Protein AF-A0A2R6E610-F1 (afdb_monomer)

pLDDT: mean 74.09, std 16.03, range [35.53, 92.69]

Sequence (99 aa):
MTGRQIPPRGVPRLSLRDALLAAGFSPHSRWAVANCGGRGLCATCGVRLADPPDPDHWHDDLADRFGYPRLSCQLRVRDGMCVRIPDKRVWGTRERGND

Structure (mmCIF, N/CA/C/O backbone):
data_AF-A0A2R6E610-F1
#
_entry.id   AF-A0A2R6E610-F1
#
loop_
_atom_site.group_PDB
_atom_site.id
_atom_site.type_symbol
_atom_site.label_atom_id
_atom_site.label_alt_id
_atom_site.label_comp_id
_atom_site.label_asym_id
_atom_site.label_entity_id
_atom_site.label_seq_id
_atom_site.pdbx_PDB_ins_code
_atom_site.Cartn_x
_atom_site.Cartn_y
_atom_site.Cartn_z
_atom_site.occupancy
_atom_site.B_iso_or_equiv
_atom_site.auth_seq_id
_atom_site.auth_comp_id
_atom_site.auth_asym_id
_atom_site.auth_atom_id
_atom_site.pdbx_PDB_model_num
ATOM 1 N N . MET A 1 1 ? -16.867 11.379 22.979 1.00 35.53 1 MET A N 1
ATOM 2 C CA . MET A 1 1 ? -16.799 12.344 21.860 1.00 35.53 1 MET A CA 1
ATOM 3 C C . MET A 1 1 ? -15.781 11.836 20.842 1.00 35.53 1 MET A C 1
ATOM 5 O O . MET A 1 1 ? -14.613 12.182 20.920 1.00 35.53 1 MET A O 1
ATOM 9 N N . THR A 1 2 ? -16.176 10.945 19.936 1.00 41.91 2 THR A N 1
ATOM 10 C CA . THR A 1 2 ? -15.309 10.483 18.841 1.00 41.91 2 THR A CA 1
ATOM 11 C C . THR A 1 2 ? -15.499 11.426 17.661 1.00 41.91 2 THR A C 1
ATOM 13 O O . THR A 1 2 ? -16.417 11.268 16.859 1.00 41.91 2 THR A O 1
ATOM 16 N N . GLY A 1 3 ? -14.666 12.464 17.592 1.00 35.88 3 GLY A N 1
ATOM 17 C CA . GLY A 1 3 ? -14.631 13.360 16.441 1.00 35.88 3 GLY A CA 1
ATOM 18 C C . GLY A 1 3 ? -14.259 12.567 15.190 1.00 35.88 3 GLY A C 1
ATOM 19 O O . GLY A 1 3 ? -13.117 12.138 15.045 1.00 35.88 3 GLY A O 1
ATOM 20 N N . ARG A 1 4 ? -15.223 12.342 14.290 1.00 44.09 4 ARG A N 1
ATOM 21 C CA . ARG A 1 4 ? -14.928 11.855 12.939 1.00 44.09 4 ARG A CA 1
ATOM 22 C C . ARG A 1 4 ? -14.164 12.954 12.215 1.00 44.09 4 ARG A C 1
ATOM 24 O O . ARG A 1 4 ? -14.699 14.031 11.967 1.00 44.09 4 ARG A O 1
ATOM 31 N N . GLN A 1 5 ? -12.905 12.679 11.907 1.00 42.75 5 GLN A N 1
ATOM 32 C CA . GLN A 1 5 ? -12.059 13.594 11.161 1.00 42.75 5 GLN A CA 1
ATOM 33 C C . GLN A 1 5 ? -12.559 13.656 9.712 1.00 42.75 5 GLN A C 1
ATOM 35 O O . GLN A 1 5 ? -12.604 12.643 9.014 1.00 42.75 5 GLN A O 1
ATOM 40 N N . ILE A 1 6 ? -12.997 14.841 9.288 1.00 42.00 6 ILE A N 1
ATOM 41 C CA . ILE A 1 6 ? -13.407 15.120 7.910 1.00 42.00 6 ILE A CA 1
ATOM 42 C C . ILE A 1 6 ? -12.124 15.197 7.068 1.00 42.00 6 ILE A C 1
ATOM 44 O O . ILE A 1 6 ? -11.255 16.011 7.392 1.00 42.00 6 ILE A O 1
ATOM 48 N N . PRO A 1 7 ? -11.953 14.367 6.023 1.00 45.19 7 PRO A N 1
ATOM 49 C CA . PRO A 1 7 ? -10.751 14.417 5.202 1.00 45.19 7 PRO A CA 1
ATOM 50 C C . PRO A 1 7 ? -10.678 15.742 4.418 1.00 45.19 7 PRO A C 1
ATOM 52 O O . PRO A 1 7 ? -11.718 16.275 4.016 1.00 45.19 7 PRO A O 1
ATOM 55 N N . PRO A 1 8 ? -9.470 16.295 4.189 1.00 44.16 8 PRO A N 1
ATOM 56 C CA . PRO A 1 8 ? -9.304 17.541 3.446 1.00 44.16 8 PRO A CA 1
ATOM 57 C C . PRO A 1 8 ? -9.834 17.403 2.010 1.00 44.16 8 PRO A C 1
ATOM 59 O O . PRO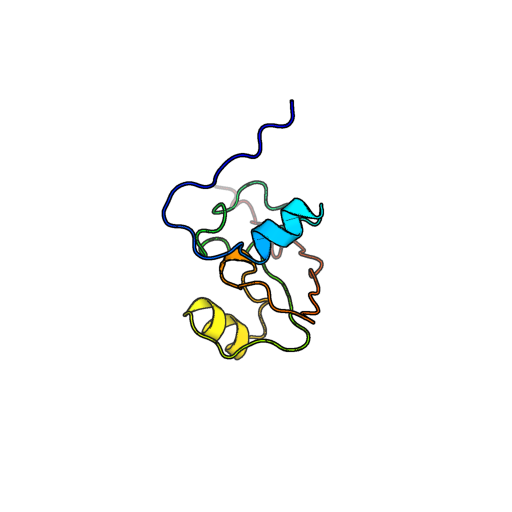 A 1 8 ? -9.732 16.344 1.388 1.00 44.16 8 PRO A O 1
ATOM 62 N N . ARG A 1 9 ? -10.404 18.490 1.473 1.00 39.94 9 ARG A N 1
ATOM 63 C CA . ARG A 1 9 ? -10.924 18.550 0.097 1.00 39.94 9 ARG A CA 1
ATOM 64 C C . ARG A 1 9 ? -9.825 18.169 -0.904 1.00 39.94 9 ARG A C 1
ATOM 66 O O . ARG A 1 9 ? -8.788 18.821 -0.939 1.00 39.94 9 ARG A O 1
ATOM 73 N N . GLY A 1 10 ? -10.077 17.132 -1.710 1.00 43.16 10 GLY A N 1
ATOM 74 C CA . GLY A 1 10 ? -9.198 16.695 -2.805 1.00 43.16 10 GLY A CA 1
ATOM 75 C C . GLY A 1 10 ? -8.924 15.189 -2.880 1.00 43.16 10 GLY A C 1
ATOM 76 O O . GLY A 1 10 ? -8.450 14.724 -3.911 1.00 43.16 10 GLY A O 1
ATOM 77 N N . VAL A 1 11 ? -9.241 14.403 -1.844 1.00 47.06 11 VAL A N 1
ATOM 78 C CA . VAL A 1 11 ? -9.106 12.936 -1.904 1.00 47.06 11 VAL A CA 1
ATOM 79 C C . VAL A 1 11 ? -10.330 12.295 -2.574 1.00 47.06 11 VAL A C 1
ATOM 81 O O . VAL A 1 11 ? -11.446 12.428 -2.062 1.00 47.06 11 VAL A O 1
ATOM 84 N N . PRO A 1 12 ? -10.178 11.579 -3.704 1.00 48.38 12 PRO A N 1
ATOM 85 C CA . PRO A 1 12 ? -11.260 10.764 -4.234 1.00 48.38 12 PRO A CA 1
ATOM 86 C C . PRO A 1 12 ? -11.552 9.626 -3.248 1.00 48.38 12 PRO A C 1
ATOM 88 O O . PRO A 1 12 ? -10.622 9.106 -2.644 1.00 48.38 12 PRO A O 1
ATOM 91 N N . ARG A 1 13 ? -12.836 9.262 -3.102 1.00 56.25 13 ARG A N 1
ATOM 92 C CA . ARG A 1 13 ? -13.387 8.063 -2.424 1.00 56.25 13 ARG A CA 1
ATOM 93 C C . ARG A 1 13 ? -12.335 7.137 -1.778 1.00 56.25 13 ARG A C 1
ATOM 95 O O . ARG A 1 13 ? -11.583 6.521 -2.524 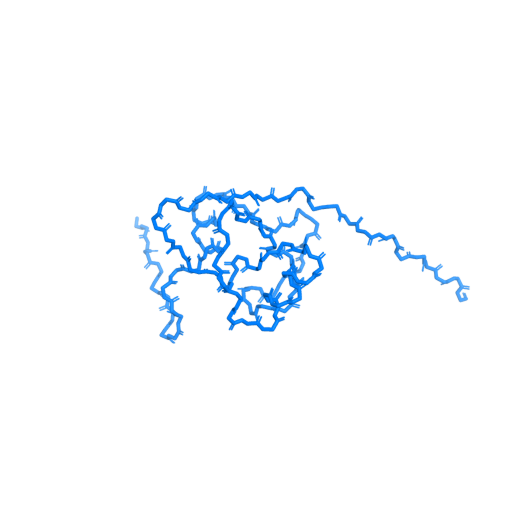1.00 56.25 13 ARG A O 1
ATOM 102 N N . LEU A 1 14 ? -12.373 7.007 -0.441 1.00 75.00 14 LEU A N 1
ATOM 103 C CA . LEU A 1 14 ? -11.593 6.080 0.411 1.00 75.00 14 LEU A CA 1
ATOM 104 C C . LEU A 1 14 ? -10.755 5.065 -0.382 1.00 75.00 14 LEU A C 1
ATOM 106 O O . LEU A 1 14 ? -11.296 4.114 -0.959 1.00 75.00 14 LEU A O 1
ATOM 110 N N . SER A 1 15 ? -9.437 5.274 -0.406 1.00 89.31 15 SER A N 1
ATOM 111 C CA . SER A 1 15 ? -8.527 4.317 -1.031 1.00 89.31 15 SER A CA 1
ATOM 112 C C . SER A 1 15 ? -8.607 2.968 -0.313 1.00 89.31 15 SER A C 1
ATOM 114 O O . SER A 1 15 ? -8.950 2.893 0.872 1.00 89.31 15 SER A O 1
ATOM 116 N N . LEU A 1 16 ? -8.244 1.886 -1.001 1.00 91.25 16 LEU A N 1
ATOM 117 C CA . LEU A 1 16 ? -8.166 0.564 -0.383 1.00 91.25 16 LEU A CA 1
ATOM 118 C C . LEU A 1 16 ? -7.200 0.570 0.812 1.00 91.25 16 LEU A C 1
ATOM 120 O O . LEU A 1 16 ? -7.475 -0.070 1.821 1.00 91.25 16 LEU A O 1
ATOM 124 N N . ARG A 1 17 ? -6.109 1.343 0.746 1.00 92.69 17 ARG A N 1
ATOM 125 C CA . ARG A 1 17 ? -5.205 1.554 1.888 1.00 92.69 17 ARG A CA 1
ATOM 126 C C . ARG A 1 17 ? -5.955 2.089 3.105 1.00 92.69 17 ARG A C 1
ATOM 128 O O . ARG A 1 17 ? -5.755 1.573 4.199 1.00 92.69 17 ARG A O 1
ATOM 135 N N . ASP A 1 18 ? -6.777 3.116 2.930 1.00 90.94 18 ASP A N 1
ATOM 136 C CA . ASP A 1 18 ? -7.469 3.751 4.054 1.00 90.94 18 ASP A CA 1
ATOM 137 C C . ASP A 1 18 ? -8.544 2.829 4.633 1.00 90.94 18 ASP A C 1
ATOM 139 O O . ASP A 1 18 ? -8.676 2.738 5.851 1.00 90.94 18 ASP A O 1
ATOM 143 N N . ALA A 1 19 ? -9.247 2.078 3.779 1.00 90.75 19 ALA A N 1
ATOM 144 C CA . ALA A 1 19 ? -10.207 1.067 4.214 1.00 90.75 19 ALA A CA 1
ATOM 145 C C . ALA A 1 19 ? -9.542 -0.069 5.011 1.00 90.75 19 ALA A C 1
ATOM 147 O O . ALA A 1 19 ? -10.038 -0.449 6.070 1.00 90.75 19 ALA A O 1
ATOM 148 N N . LEU A 1 20 ? -8.395 -0.574 4.544 1.00 90.75 20 LEU A N 1
ATOM 149 C CA . LEU A 1 20 ? -7.625 -1.597 5.256 1.00 90.75 20 LEU A CA 1
ATOM 150 C C . LEU A 1 20 ? -7.159 -1.088 6.626 1.00 90.75 20 LEU A C 1
ATOM 152 O O . LEU A 1 20 ? -7.364 -1.767 7.630 1.00 90.75 20 LEU A O 1
ATOM 156 N N . LEU A 1 21 ? -6.604 0.128 6.683 1.00 90.25 21 LEU A N 1
ATOM 157 C CA . LEU A 1 21 ? -6.157 0.740 7.936 1.00 90.25 21 LEU A CA 1
ATOM 158 C C . LEU A 1 21 ? -7.317 0.965 8.912 1.00 90.25 21 LEU A C 1
ATOM 160 O O . LEU A 1 21 ? -7.173 0.675 10.097 1.00 90.25 21 LEU A O 1
ATOM 164 N N . ALA A 1 22 ? -8.471 1.427 8.425 1.00 88.19 22 ALA A N 1
ATOM 165 C CA . ALA A 1 22 ? -9.674 1.594 9.239 1.00 88.19 22 ALA A CA 1
ATOM 166 C C . ALA A 1 22 ? -10.195 0.261 9.807 1.00 88.19 22 ALA A C 1
ATOM 168 O O . ALA A 1 22 ? -10.750 0.241 10.902 1.00 88.19 22 ALA A O 1
ATOM 169 N N . ALA A 1 23 ? -9.982 -0.848 9.093 1.00 87.00 23 ALA A N 1
ATOM 170 C CA . ALA A 1 23 ? -10.301 -2.202 9.541 1.00 87.00 23 ALA A CA 1
ATOM 171 C C . ALA A 1 23 ? -9.187 -2.859 10.389 1.00 87.00 23 ALA A C 1
ATOM 173 O O . ALA A 1 23 ? -9.309 -4.023 10.760 1.00 87.00 23 ALA A O 1
ATOM 174 N N . GLY A 1 24 ? -8.101 -2.140 10.697 1.00 89.31 24 GLY A N 1
ATOM 175 C CA . GLY A 1 24 ? -6.987 -2.647 11.506 1.00 89.31 24 GLY A CA 1
ATOM 176 C C . GLY A 1 24 ? -5.960 -3.489 10.739 1.00 89.31 24 GLY A C 1
ATOM 177 O O . GLY A 1 24 ? -5.042 -4.040 11.344 1.00 89.31 24 GLY A O 1
ATOM 178 N N . PHE A 1 25 ? -6.058 -3.566 9.411 1.00 89.69 25 PHE A N 1
ATOM 179 C CA . PHE A 1 25 ? -5.105 -4.279 8.565 1.00 89.69 25 PHE A CA 1
ATOM 180 C C . PHE A 1 25 ? -4.097 -3.304 7.958 1.00 89.69 25 PHE A C 1
ATOM 182 O O . PHE A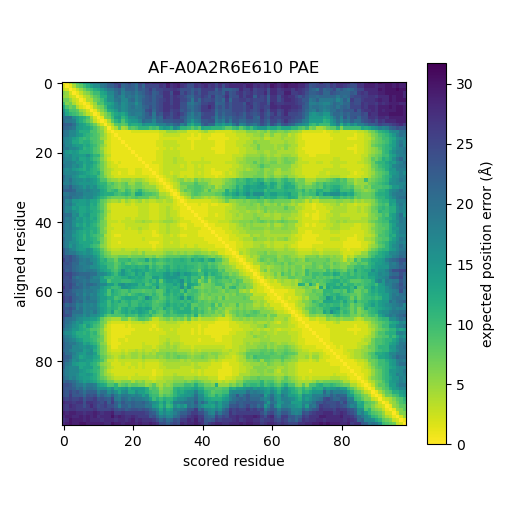 1 25 ? -4.427 -2.493 7.095 1.00 89.69 25 PHE A O 1
ATOM 189 N N . SER A 1 26 ? -2.830 -3.392 8.363 1.00 89.50 26 SER A N 1
ATOM 190 C CA . SER A 1 26 ? -1.782 -2.607 7.707 1.00 89.50 26 SER A CA 1
ATOM 191 C C . SER A 1 26 ? -1.355 -3.276 6.394 1.00 89.50 26 SER A C 1
ATOM 193 O O . SER A 1 26 ? -0.826 -4.390 6.428 1.00 89.50 26 SER A O 1
ATOM 195 N N . PRO A 1 27 ? -1.499 -2.616 5.225 1.00 89.25 27 PRO A N 1
ATOM 196 C CA . PRO A 1 27 ? -0.917 -3.115 3.983 1.00 89.25 27 PRO A CA 1
ATOM 197 C C . PRO A 1 27 ? 0.602 -2.914 3.945 1.00 89.25 27 PRO A C 1
ATOM 199 O O . PRO A 1 27 ? 1.253 -3.426 3.038 1.00 89.25 27 PRO A O 1
ATOM 202 N N . HIS A 1 28 ? 1.183 -2.165 4.885 1.00 88.12 28 HIS A N 1
ATOM 203 C CA . HIS A 1 28 ? 2.624 -1.941 4.948 1.00 88.12 28 HIS A CA 1
ATOM 204 C C . HIS A 1 28 ? 3.332 -3.106 5.625 1.00 88.12 28 HIS A C 1
ATOM 206 O O . HIS A 1 28 ? 2.791 -3.739 6.528 1.00 88.12 28 HIS A O 1
ATOM 212 N N . SER A 1 29 ? 4.572 -3.379 5.213 1.00 76.69 29 SER A N 1
ATOM 213 C CA . SER A 1 29 ? 5.413 -4.301 5.980 1.00 76.69 29 SER A CA 1
ATOM 214 C C . SER A 1 29 ? 5.665 -3.726 7.377 1.00 76.69 29 SER A C 1
ATOM 216 O O . SER A 1 29 ? 5.801 -2.510 7.517 1.00 76.69 29 SER A O 1
ATOM 218 N N . ARG A 1 30 ? 5.822 -4.580 8.396 1.00 72.06 30 ARG A N 1
ATOM 219 C CA . ARG A 1 30 ? 6.249 -4.137 9.740 1.00 72.06 30 ARG A CA 1
ATOM 220 C C . ARG A 1 30 ? 7.593 -3.392 9.735 1.00 72.06 30 ARG A C 1
ATOM 222 O O . ARG A 1 30 ? 7.886 -2.644 10.655 1.00 72.06 30 ARG A O 1
ATOM 229 N N . TRP A 1 31 ? 8.392 -3.594 8.687 1.00 69.50 31 TRP A N 1
ATOM 230 C CA . TRP A 1 31 ? 9.700 -2.976 8.480 1.00 69.50 31 TRP A CA 1
ATOM 231 C C . TRP A 1 31 ? 9.633 -1.653 7.707 1.00 69.50 31 TRP A C 1
ATOM 233 O O . TRP A 1 31 ? 10.648 -0.985 7.537 1.00 69.50 31 TRP A O 1
ATOM 243 N N . ALA A 1 32 ? 8.451 -1.246 7.235 1.00 74.06 32 ALA A N 1
ATOM 244 C CA . ALA A 1 32 ? 8.247 0.017 6.532 1.00 74.06 32 ALA A CA 1
ATOM 245 C C . ALA A 1 32 ? 8.083 1.170 7.537 1.00 74.06 32 ALA A C 1
ATOM 247 O O . ALA A 1 32 ? 7.024 1.794 7.620 1.00 74.06 32 ALA A O 1
ATOM 248 N N . VAL A 1 33 ? 9.150 1.440 8.298 1.00 70.44 33 VAL A N 1
ATOM 249 C CA . VAL A 1 33 ? 9.238 2.541 9.278 1.00 70.44 33 VAL A CA 1
ATOM 250 C C . VAL A 1 33 ? 9.046 3.916 8.629 1.00 70.44 33 VAL A C 1
ATOM 252 O O . VAL A 1 33 ? 8.538 4.830 9.269 1.00 70.44 33 VAL A O 1
ATOM 255 N N . ALA A 1 34 ? 9.371 4.045 7.340 1.00 78.69 34 ALA A N 1
ATOM 256 C CA . ALA A 1 34 ? 9.024 5.194 6.513 1.00 78.69 34 ALA A CA 1
ATOM 257 C C . ALA A 1 34 ? 8.136 4.753 5.339 1.00 78.69 34 ALA A C 1
ATOM 259 O O . ALA A 1 34 ? 8.420 3.764 4.662 1.00 78.69 34 ALA A O 1
ATOM 260 N N . ASN A 1 35 ? 7.059 5.499 5.079 1.00 84.69 35 ASN A N 1
ATOM 261 C CA . ASN A 1 35 ? 6.208 5.301 3.908 1.00 84.69 35 ASN A CA 1
ATOM 26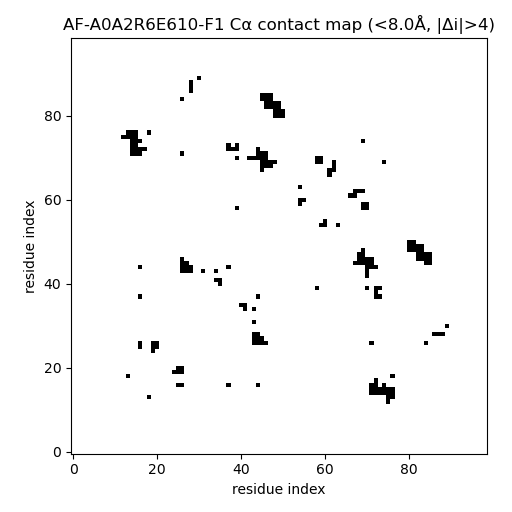2 C C . ASN A 1 35 ? 5.704 6.641 3.355 1.00 84.69 35 ASN A C 1
ATOM 264 O O . ASN A 1 35 ? 5.658 7.651 4.051 1.00 84.69 35 ASN A O 1
ATOM 268 N N . CYS A 1 36 ? 5.303 6.651 2.082 1.00 88.56 36 CYS A N 1
ATOM 269 C CA . CYS A 1 36 ? 4.871 7.868 1.394 1.00 88.56 36 CYS A CA 1
ATOM 270 C C . CYS A 1 36 ? 3.470 8.362 1.799 1.00 88.56 36 CYS A C 1
ATOM 272 O O . CYS A 1 36 ? 2.927 9.238 1.134 1.00 88.56 36 CYS A O 1
ATOM 274 N N . GLY A 1 37 ? 2.829 7.774 2.815 1.00 87.44 37 GLY A N 1
ATOM 275 C CA . GLY A 1 37 ? 1.503 8.195 3.273 1.00 87.44 37 GLY A CA 1
ATOM 276 C C . GLY A 1 37 ? 0.364 7.990 2.267 1.00 87.44 37 GLY A C 1
ATOM 277 O O . GLY A 1 37 ? -0.737 8.453 2.523 1.00 87.44 37 GLY A O 1
ATOM 278 N N . GLY A 1 38 ? 0.598 7.293 1.151 1.00 88.06 38 GLY A N 1
ATOM 279 C CA . GLY A 1 38 ? -0.406 7.069 0.104 1.00 88.06 38 GLY A CA 1
ATOM 280 C C . GLY A 1 38 ? -0.175 7.837 -1.202 1.00 88.06 38 GLY A C 1
ATOM 281 O O . GLY A 1 38 ? -1.018 7.780 -2.084 1.00 88.06 38 GLY A O 1
ATOM 282 N N . ARG A 1 39 ? 0.977 8.499 -1.365 1.00 87.06 39 ARG A N 1
ATOM 283 C CA . ARG A 1 39 ? 1.346 9.249 -2.582 1.00 87.06 39 ARG A CA 1
ATOM 284 C C . ARG A 1 39 ? 1.768 8.389 -3.787 1.00 87.06 39 ARG A C 1
ATOM 286 O O . ARG A 1 39 ? 2.187 8.940 -4.791 1.00 87.06 39 ARG A O 1
ATOM 293 N N . GLY A 1 40 ? 1.731 7.059 -3.679 1.00 86.19 40 GLY A N 1
ATOM 294 C CA . GLY A 1 40 ? 2.113 6.162 -4.780 1.00 86.19 40 GLY A CA 1
ATOM 295 C C . GLY A 1 40 ? 3.623 6.031 -5.041 1.00 86.19 40 GLY A C 1
ATOM 296 O O . GLY A 1 40 ? 4.003 5.594 -6.117 1.00 86.19 40 GLY A O 1
ATOM 297 N N . LEU A 1 41 ? 4.489 6.389 -4.079 1.00 83.00 41 LEU A N 1
ATOM 298 C CA . LEU A 1 41 ? 5.942 6.519 -4.319 1.00 83.00 41 LEU A CA 1
ATOM 299 C C . LEU A 1 41 ? 6.829 5.454 -3.654 1.00 83.00 41 LEU A C 1
ATOM 301 O O . LEU A 1 41 ? 7.974 5.286 -4.048 1.00 83.00 41 LEU A O 1
ATOM 305 N N . CYS A 1 42 ? 6.360 4.769 -2.606 1.00 84.31 42 CYS A N 1
ATOM 306 C CA . CYS A 1 42 ? 7.243 3.951 -1.756 1.00 84.31 42 CYS A CA 1
ATOM 307 C C . CYS A 1 42 ? 7.129 2.433 -1.952 1.00 84.31 42 CYS A C 1
ATOM 309 O O . CYS A 1 42 ? 7.844 1.700 -1.280 1.00 84.31 42 CYS A O 1
ATOM 311 N N . ALA A 1 43 ? 6.188 1.945 -2.766 1.00 84.06 43 ALA A N 1
ATOM 312 C CA . ALA A 1 43 ? 5.887 0.516 -2.969 1.00 84.06 43 ALA A CA 1
ATOM 313 C C . ALA A 1 43 ? 5.531 -0.321 -1.710 1.00 84.06 43 ALA A C 1
ATOM 315 O O . ALA A 1 43 ? 5.166 -1.491 -1.805 1.00 84.06 43 ALA A O 1
ATOM 316 N N . THR A 1 44 ? 5.548 0.264 -0.510 1.00 87.00 44 THR A N 1
ATOM 317 C CA . THR A 1 44 ? 5.341 -0.472 0.750 1.00 87.00 44 THR A CA 1
ATOM 318 C C . THR A 1 44 ? 3.905 -0.947 0.979 1.00 87.00 44 THR A C 1
ATOM 320 O O . THR A 1 44 ? 3.709 -1.885 1.745 1.00 87.00 44 THR A O 1
ATOM 323 N N . CYS A 1 45 ? 2.907 -0.350 0.318 1.00 89.88 45 CYS A N 1
ATOM 324 C CA . CYS A 1 45 ? 1.480 -0.672 0.485 1.00 89.88 45 CYS A CA 1
ATOM 325 C C . CYS A 1 45 ? 0.945 -1.717 -0.516 1.00 89.88 45 CYS A C 1
ATOM 327 O O . CYS A 1 45 ? -0.255 -1.752 -0.801 1.00 89.88 45 CYS A O 1
ATOM 329 N N . GLY A 1 46 ? 1.836 -2.544 -1.068 1.00 89.62 46 GLY A N 1
ATOM 330 C CA . GLY A 1 46 ? 1.502 -3.550 -2.072 1.00 89.62 46 GLY A CA 1
ATOM 331 C C . GLY A 1 46 ? 0.498 -4.603 -1.583 1.00 89.62 46 GLY A C 1
ATOM 332 O O . GLY A 1 46 ? 0.681 -5.197 -0.514 1.00 89.62 46 GLY A O 1
ATOM 333 N N . VAL A 1 47 ? -0.529 -4.870 -2.390 1.00 90.44 47 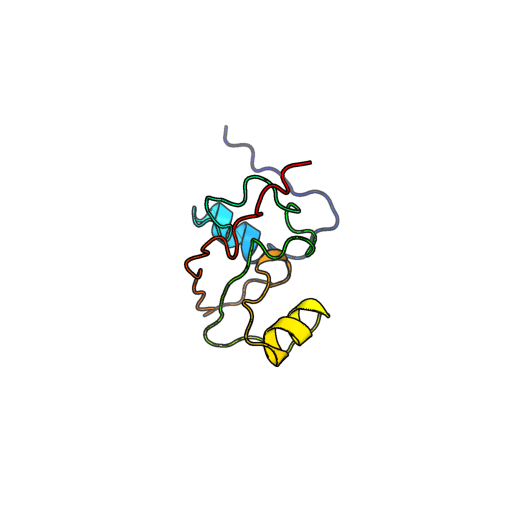VAL A N 1
ATOM 334 C CA . VAL A 1 47 ? -1.547 -5.915 -2.193 1.00 90.44 47 VAL A CA 1
ATOM 335 C C . VAL A 1 47 ? -1.762 -6.710 -3.480 1.00 90.44 47 VAL A C 1
ATOM 337 O O . VAL A 1 47 ? -1.467 -6.231 -4.574 1.00 90.44 47 VAL A O 1
ATOM 340 N N . ARG A 1 48 ? -2.273 -7.937 -3.364 1.00 89.25 48 ARG A N 1
ATOM 341 C CA . ARG A 1 48 ? -2.755 -8.705 -4.518 1.00 89.25 48 ARG A CA 1
ATOM 342 C C . ARG A 1 48 ? -4.273 -8.764 -4.500 1.00 89.25 48 ARG A C 1
ATOM 344 O O . ARG A 1 48 ? -4.861 -8.984 -3.444 1.00 89.25 48 ARG A O 1
ATOM 351 N N . LEU A 1 49 ? -4.872 -8.566 -5.663 1.00 85.62 49 LEU A N 1
ATOM 352 C CA . LEU A 1 49 ? -6.303 -8.719 -5.884 1.00 85.62 49 LEU A CA 1
ATOM 353 C C . LEU A 1 49 ? -6.537 -10.087 -6.520 1.00 85.62 49 LEU A C 1
ATOM 355 O O . LEU A 1 49 ? -5.717 -10.522 -7.327 1.00 85.62 49 LEU A O 1
ATOM 359 N N . ALA A 1 50 ? -7.612 -10.765 -6.125 1.00 84.00 50 ALA A N 1
ATOM 360 C CA . ALA A 1 50 ? -8.031 -11.992 -6.804 1.00 84.00 50 ALA A CA 1
ATOM 361 C C . ALA A 1 50 ? -8.463 -11.702 -8.252 1.00 84.00 50 ALA A C 1
ATOM 363 O O . ALA A 1 50 ? -8.140 -12.473 -9.146 1.00 84.00 50 ALA A O 1
ATOM 364 N N . ASP A 1 51 ? -9.122 -10.559 -8.449 1.00 79.75 51 ASP A N 1
ATOM 365 C CA . ASP A 1 51 ? -9.541 -10.026 -9.743 1.00 79.75 51 ASP A CA 1
ATOM 366 C C . ASP A 1 51 ? -9.072 -8.559 -9.846 1.00 79.75 51 ASP A C 1
ATOM 368 O O . ASP A 1 51 ? -9.698 -7.658 -9.268 1.00 79.75 51 ASP A O 1
ATOM 372 N N . PRO A 1 52 ? -7.870 -8.304 -10.400 1.00 69.50 52 PRO A N 1
ATOM 373 C CA . PRO A 1 52 ? -7.331 -6.957 -10.515 1.00 69.50 52 PRO A CA 1
ATOM 374 C C . PRO A 1 52 ? -8.007 -6.185 -11.658 1.00 69.50 52 PRO A C 1
ATOM 376 O O . PRO A 1 52 ? -8.167 -6.729 -12.744 1.00 69.50 52 PRO A O 1
ATOM 379 N N . PRO A 1 53 ? -8.349 -4.896 -11.466 1.00 71.00 53 PRO A N 1
ATOM 380 C CA . PRO A 1 53 ? -8.790 -4.066 -12.576 1.00 71.00 53 PRO A CA 1
ATOM 381 C C . PRO A 1 53 ? -7.644 -3.803 -13.555 1.00 71.00 53 PRO A C 1
ATOM 383 O O . PRO A 1 53 ? -6.469 -3.806 -13.150 1.00 71.00 53 PRO A O 1
ATOM 386 N N . ASP A 1 54 ? -8.017 -3.460 -14.789 1.00 75.62 54 ASP A N 1
ATOM 387 C CA . ASP A 1 54 ? -7.083 -2.981 -15.806 1.00 75.62 54 ASP A CA 1
ATOM 388 C C . ASP A 1 54 ? -6.162 -1.889 -15.229 1.00 75.62 54 ASP A C 1
ATOM 390 O O . ASP A 1 54 ? -6.587 -1.080 -14.386 1.00 75.62 54 ASP A O 1
ATOM 394 N N . PRO A 1 55 ? -4.869 -1.908 -15.585 1.00 69.38 55 PRO A N 1
ATOM 395 C CA . PRO A 1 55 ? -3.925 -0.913 -15.112 1.00 69.38 55 PRO A CA 1
ATOM 396 C C . PRO A 1 55 ? -4.289 0.473 -15.664 1.00 69.38 55 PRO A C 1
ATOM 398 O O . PRO A 1 55 ? -4.530 0.640 -16.853 1.00 69.38 55 PRO A O 1
ATOM 401 N N . ASP A 1 56 ? -4.344 1.467 -14.775 1.00 70.31 56 ASP A N 1
ATOM 402 C CA . ASP A 1 56 ? -4.726 2.859 -15.093 1.00 70.31 56 ASP A CA 1
ATOM 403 C C . ASP A 1 56 ? -3.642 3.858 -14.624 1.00 70.31 56 ASP A C 1
ATOM 405 O O . ASP A 1 56 ? -3.811 5.075 -14.620 1.00 70.31 56 ASP A O 1
ATOM 409 N N . HIS A 1 57 ? -2.500 3.344 -14.156 1.00 70.62 57 HIS A N 1
ATOM 410 C CA . HIS A 1 57 ? -1.397 4.125 -13.599 1.00 70.62 57 HIS A CA 1
ATOM 411 C C . HIS A 1 57 ? -0.059 3.444 -13.911 1.00 70.62 57 HIS A C 1
ATOM 413 O O . HIS A 1 57 ? 0.030 2.222 -13.885 1.00 70.62 57 HIS A O 1
ATOM 419 N N . TRP A 1 58 ? 1.021 4.208 -14.107 1.00 72.25 58 TRP A N 1
ATOM 420 C CA . TRP A 1 58 ? 2.337 3.662 -14.498 1.00 72.25 58 TRP A CA 1
ATOM 421 C C . TRP A 1 58 ? 2.859 2.552 -13.564 1.00 72.25 58 TRP A C 1
ATOM 423 O O . TRP A 1 58 ? 3.562 1.632 -13.981 1.00 72.25 58 TRP A O 1
ATOM 433 N N . HIS A 1 59 ? 2.520 2.624 -12.274 1.00 67.56 59 HIS A N 1
ATOM 434 C CA . HIS A 1 59 ? 2.900 1.600 -11.298 1.00 67.56 59 HIS A CA 1
ATOM 435 C C . HIS A 1 59 ? 2.072 0.313 -11.454 1.00 67.56 59 HIS A C 1
ATOM 437 O O . HIS A 1 59 ? 2.524 -0.772 -11.087 1.00 67.56 59 HIS A O 1
ATOM 443 N N . ASP A 1 60 ? 0.858 0.432 -11.974 1.00 66.75 60 ASP A N 1
ATOM 444 C CA . ASP A 1 60 ? -0.009 -0.695 -12.271 1.00 66.75 60 ASP A CA 1
ATOM 445 C C . ASP A 1 60 ? 0.484 -1.453 -13.505 1.00 66.75 60 ASP A C 1
ATOM 447 O O . ASP A 1 60 ? 0.528 -2.677 -13.455 1.00 66.75 60 ASP A O 1
ATOM 451 N N . ASP A 1 61 ? 0.975 -0.751 -14.531 1.00 66.69 61 ASP A N 1
ATOM 452 C CA . ASP A 1 61 ? 1.632 -1.369 -15.693 1.00 66.69 61 ASP A CA 1
ATOM 453 C C . ASP A 1 61 ? 2.889 -2.148 -15.284 1.00 66.69 61 ASP A C 1
ATOM 455 O O . ASP A 1 61 ? 3.132 -3.269 -15.731 1.00 66.69 61 ASP A O 1
ATOM 459 N N . LEU A 1 62 ? 3.697 -1.576 -14.383 1.00 68.44 62 LEU A N 1
ATOM 460 C CA . LEU A 1 62 ? 4.872 -2.249 -13.827 1.00 68.44 62 LEU A CA 1
ATOM 461 C C . LEU A 1 62 ? 4.470 -3.471 -12.982 1.00 68.44 62 LEU A C 1
ATOM 463 O O . LEU A 1 62 ? 5.136 -4.506 -13.007 1.00 68.44 62 LEU A O 1
ATOM 467 N N . ALA A 1 63 ? 3.377 -3.362 -12.228 1.00 68.75 63 ALA A N 1
ATOM 468 C CA . ALA A 1 63 ? 2.849 -4.469 -11.445 1.00 68.75 63 ALA A CA 1
ATOM 469 C C . ALA A 1 63 ? 2.334 -5.609 -12.327 1.00 68.75 63 ALA A C 1
ATOM 471 O O . ALA A 1 63 ? 2.635 -6.765 -12.033 1.00 68.75 63 ALA A O 1
ATOM 472 N N . ASP A 1 64 ? 1.629 -5.287 -13.408 1.00 69.69 64 ASP A N 1
ATOM 473 C CA . ASP A 1 64 ? 1.094 -6.258 -14.359 1.00 69.69 64 ASP A CA 1
ATOM 474 C C . ASP A 1 64 ? 2.220 -6.959 -15.134 1.00 69.69 64 ASP A C 1
ATOM 476 O O . ASP A 1 64 ? 2.336 -8.184 -15.121 1.00 69.69 64 ASP A O 1
ATOM 480 N N . ARG A 1 65 ? 3.164 -6.180 -15.676 1.00 65.25 65 ARG A N 1
ATOM 481 C CA . ARG A 1 65 ? 4.287 -6.692 -16.475 1.00 65.25 65 ARG A CA 1
ATOM 482 C C . ARG A 1 65 ? 5.251 -7.590 -15.700 1.00 65.25 65 ARG A C 1
ATOM 484 O O . ARG A 1 65 ? 5.823 -8.511 -16.277 1.00 65.25 65 ARG A O 1
ATOM 491 N N . PHE A 1 66 ? 5.482 -7.305 -14.421 1.00 66.50 66 PHE A N 1
ATOM 492 C CA . PHE A 1 66 ? 6.489 -8.007 -13.612 1.00 66.50 66 PHE A CA 1
ATOM 493 C C . PHE A 1 66 ? 5.886 -8.832 -12.465 1.00 66.50 66 PHE A C 1
ATOM 495 O O . PHE A 1 66 ? 6.616 -9.397 -11.650 1.00 66.50 66 PHE A O 1
ATOM 502 N N . GLY A 1 67 ? 4.556 -8.910 -12.373 1.00 68.19 67 GLY A N 1
ATOM 503 C CA . GLY A 1 67 ? 3.858 -9.654 -11.325 1.00 68.19 67 GLY A CA 1
ATOM 504 C C . GLY A 1 67 ? 4.029 -9.069 -9.917 1.00 68.19 67 GLY A C 1
ATOM 505 O O . GLY A 1 67 ? 3.902 -9.803 -8.921 1.00 68.19 67 GLY A O 1
ATOM 506 N N . TYR A 1 68 ? 4.321 -7.768 -9.793 1.00 71.81 68 TYR A N 1
ATOM 507 C CA . TYR A 1 68 ? 4.401 -7.100 -8.492 1.00 71.81 68 TYR A CA 1
ATOM 508 C C . TYR A 1 68 ? 3.005 -6.843 -7.897 1.00 71.81 68 TYR A C 1
ATOM 510 O O . TYR A 1 68 ? 2.011 -6.750 -8.613 1.00 71.81 68 TYR A O 1
ATOM 518 N N . PRO A 1 69 ? 2.883 -6.742 -6.561 1.00 82.19 69 PRO A N 1
ATOM 519 C CA . PRO A 1 69 ? 1.639 -6.313 -5.928 1.00 82.19 69 PRO A CA 1
ATOM 520 C C . PRO A 1 69 ? 1.228 -4.890 -6.356 1.00 82.19 69 PRO A C 1
ATOM 522 O O . PRO A 1 69 ? 2.073 -4.000 -6.450 1.00 82.19 69 PRO A O 1
ATOM 525 N N . ARG A 1 70 ? -0.079 -4.655 -6.524 1.00 88.06 70 ARG A N 1
ATOM 526 C CA . ARG A 1 70 ? -0.666 -3.334 -6.821 1.00 88.06 70 ARG A CA 1
ATOM 527 C C . ARG A 1 70 ? -0.630 -2.439 -5.581 1.00 88.06 70 ARG A C 1
ATOM 529 O O . ARG A 1 70 ? -0.713 -2.930 -4.452 1.00 88.06 70 ARG A O 1
ATOM 536 N N . LEU A 1 71 ? -0.542 -1.122 -5.757 1.00 89.94 71 LEU A N 1
ATOM 537 C CA . LEU A 1 71 ? -0.523 -0.190 -4.625 1.00 89.94 71 LEU A CA 1
ATOM 538 C C . LEU A 1 71 ? -1.934 0.046 -4.083 1.00 89.94 71 LEU A C 1
ATOM 540 O O . LEU A 1 71 ? -2.740 0.729 -4.705 1.00 89.94 71 LEU A O 1
ATOM 544 N N . SER A 1 72 ? -2.219 -0.432 -2.870 1.00 90.75 72 SER A N 1
ATOM 545 C CA . SER A 1 72 ? -3.526 -0.208 -2.222 1.00 90.75 72 SER A CA 1
ATOM 546 C C . SER A 1 72 ? -3.902 1.273 -2.069 1.00 90.75 72 SER A C 1
ATOM 548 O O . SER A 1 72 ? -5.084 1.595 -2.005 1.00 90.75 72 SER A O 1
ATOM 550 N N . CYS A 1 73 ? -2.936 2.198 -2.050 1.00 89.62 73 CYS A N 1
ATOM 551 C CA . CYS A 1 73 ? -3.222 3.636 -2.013 1.00 89.62 73 CYS A CA 1
ATOM 552 C C . CYS A 1 73 ? -3.667 4.232 -3.355 1.00 89.62 73 CYS A C 1
ATOM 554 O O . CYS A 1 73 ? -4.071 5.388 -3.388 1.00 89.62 73 CYS A O 1
ATOM 556 N N . GLN A 1 74 ? -3.550 3.490 -4.456 1.00 88.38 74 GLN A N 1
ATOM 557 C CA . GLN A 1 74 ? -4.010 3.900 -5.788 1.00 88.38 74 GLN A CA 1
ATOM 558 C C . GLN A 1 74 ? -5.275 3.142 -6.216 1.00 88.38 74 GLN A C 1
ATOM 560 O O . GLN A 1 74 ? -5.897 3.477 -7.217 1.00 88.38 74 GLN A O 1
ATOM 565 N N . LEU A 1 75 ? -5.703 2.152 -5.428 1.00 87.38 75 LEU A N 1
ATOM 566 C CA . LEU A 1 75 ? -6.898 1.361 -5.691 1.00 87.38 75 LEU A CA 1
ATOM 567 C C . LEU A 1 75 ? -8.107 1.931 -4.945 1.00 87.38 75 LEU A C 1
ATOM 569 O O . LEU A 1 75 ? -8.014 2.305 -3.775 1.00 87.38 75 LEU A O 1
ATOM 573 N N . ARG A 1 76 ? -9.267 1.936 -5.605 1.00 87.44 76 ARG A N 1
ATOM 574 C CA . ARG A 1 76 ? -10.565 2.233 -4.979 1.00 87.44 76 ARG A CA 1
ATOM 575 C C . ARG A 1 76 ? -11.234 0.944 -4.517 1.00 87.44 76 ARG A C 1
ATOM 577 O O . ARG A 1 76 ? -11.185 -0.055 -5.232 1.00 87.44 76 ARG A O 1
ATOM 584 N N . VAL A 1 77 ? -11.909 0.990 -3.370 1.00 85.75 77 VAL A N 1
ATOM 585 C CA . VAL A 1 77 ? -12.730 -0.131 -2.886 1.00 85.75 77 VAL A CA 1
ATOM 586 C C . VAL A 1 77 ? -13.938 -0.336 -3.804 1.00 85.75 77 VAL A C 1
ATOM 588 O O . VAL A 1 77 ? -14.596 0.631 -4.202 1.00 85.75 77 VAL A O 1
ATOM 591 N N . ARG A 1 78 ? -14.216 -1.600 -4.128 1.00 82.56 78 ARG A N 1
ATOM 592 C CA . ARG A 1 78 ? -15.369 -2.059 -4.914 1.00 82.56 78 ARG A CA 1
ATOM 593 C C . ARG A 1 78 ? -16.032 -3.221 -4.176 1.00 82.56 78 ARG A C 1
ATOM 595 O O . ARG A 1 78 ? -15.352 -3.931 -3.434 1.00 82.56 78 ARG A O 1
ATOM 602 N N . ASP A 1 79 ? -17.332 -3.401 -4.374 1.00 78.81 79 ASP A N 1
ATOM 603 C CA . ASP A 1 79 ? -18.063 -4.525 -3.787 1.00 78.81 79 ASP A CA 1
ATOM 604 C C . ASP A 1 79 ? -17.506 -5.867 -4.279 1.00 78.81 79 ASP A C 1
ATOM 606 O O . ASP A 1 79 ? -17.078 -5.992 -5.425 1.00 78.81 79 ASP A O 1
ATOM 610 N N . GLY A 1 80 ? -17.461 -6.861 -3.387 1.00 80.31 80 GLY A N 1
ATOM 611 C CA . GLY A 1 80 ? -16.935 -8.198 -3.691 1.00 80.31 80 GLY A CA 1
ATOM 612 C C . GLY A 1 80 ? -15.409 -8.292 -3.827 1.00 80.31 80 GLY A C 1
ATOM 613 O O . GLY A 1 80 ? -14.894 -9.349 -4.180 1.00 80.31 80 GLY A O 1
ATOM 614 N N . MET A 1 81 ? -14.662 -7.219 -3.545 1.00 85.56 81 MET A N 1
ATOM 615 C CA . MET A 1 81 ? -13.207 -7.218 -3.697 1.00 85.56 81 MET A CA 1
ATOM 616 C C . MET A 1 81 ? -12.518 -8.137 -2.673 1.00 85.56 81 MET A C 1
ATOM 618 O O . MET A 1 81 ? -12.550 -7.889 -1.468 1.00 85.56 81 MET A O 1
ATOM 622 N N . CYS A 1 82 ? -11.802 -9.147 -3.170 1.00 88.06 82 CYS A N 1
ATOM 623 C CA . CYS A 1 82 ? -10.950 -10.023 -2.366 1.00 88.06 82 CYS A CA 1
ATOM 624 C C . CYS A 1 82 ? -9.485 -9.575 -2.443 1.00 88.06 82 CYS A C 1
ATOM 626 O O . CYS A 1 82 ? -8.880 -9.550 -3.520 1.00 88.06 82 CYS A O 1
ATOM 628 N N . VAL A 1 83 ? -8.904 -9.243 -1.286 1.00 89.75 83 VAL A N 1
ATOM 629 C CA . VAL A 1 83 ? -7.556 -8.669 -1.177 1.00 89.75 83 VAL A CA 1
ATOM 630 C C . VAL A 1 83 ? -6.660 -9.557 -0.326 1.00 89.75 83 VAL A C 1
ATOM 632 O O . VAL A 1 83 ? -7.004 -9.916 0.797 1.00 89.75 83 VAL A O 1
ATOM 635 N N . ARG A 1 84 ? -5.458 -9.848 -0.829 1.00 90.50 84 ARG A N 1
ATOM 636 C CA . ARG A 1 84 ? -4.395 -10.517 -0.078 1.00 90.50 84 ARG A CA 1
ATOM 637 C C . ARG A 1 84 ? -3.253 -9.552 0.206 1.00 90.50 84 ARG A C 1
ATOM 639 O O . ARG A 1 84 ? -2.635 -9.014 -0.715 1.00 90.50 84 ARG A O 1
ATOM 646 N N . ILE A 1 85 ? -2.916 -9.390 1.483 1.00 88.88 85 ILE A N 1
ATOM 647 C CA . ILE A 1 85 ? -1.709 -8.677 1.912 1.00 88.88 85 ILE A CA 1
ATOM 648 C C . ILE A 1 85 ? -0.552 -9.688 1.889 1.00 88.88 85 ILE A C 1
ATOM 650 O O . ILE A 1 85 ? -0.565 -10.636 2.672 1.00 88.88 85 ILE A O 1
ATOM 654 N N . PRO A 1 86 ? 0.428 -9.560 0.976 1.00 83.75 86 PRO A N 1
ATOM 655 C CA . PRO A 1 86 ? 1.567 -10.468 0.953 1.00 83.75 86 PRO A CA 1
ATOM 656 C C . PRO A 1 86 ? 2.434 -10.272 2.200 1.00 83.75 86 PRO A C 1
ATOM 658 O O . PRO A 1 86 ? 2.570 -9.142 2.681 1.00 83.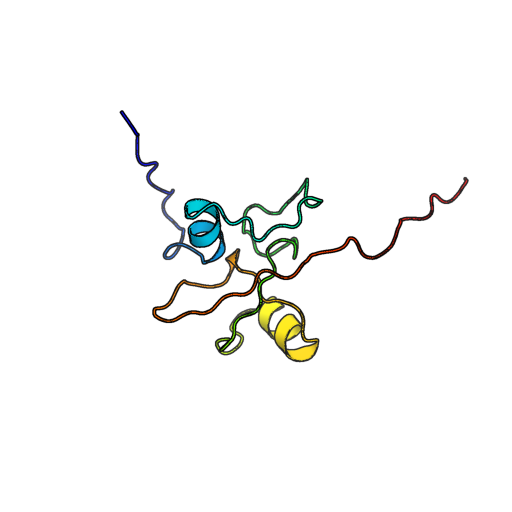75 86 PRO A O 1
ATOM 661 N N . ASP A 1 87 ? 3.064 -11.354 2.668 1.00 79.69 87 ASP A N 1
ATOM 662 C CA . ASP A 1 87 ? 4.182 -11.254 3.606 1.00 79.69 87 ASP A CA 1
ATOM 663 C C . ASP A 1 87 ? 5.336 -10.542 2.890 1.00 79.69 87 ASP A C 1
ATOM 665 O O . ASP A 1 87 ? 5.820 -10.981 1.842 1.00 79.69 87 ASP A O 1
ATOM 669 N N . LYS A 1 88 ? 5.706 -9.376 3.412 1.00 74.06 88 LYS A N 1
ATOM 670 C CA . LYS A 1 88 ? 6.717 -8.499 2.828 1.00 74.06 88 LYS A CA 1
ATOM 671 C C . LYS A 1 88 ? 7.999 -8.688 3.622 1.00 74.06 88 LYS A C 1
ATOM 673 O O . LYS A 1 88 ? 8.134 -8.167 4.731 1.00 74.06 88 LYS A O 1
ATOM 678 N N . ARG A 1 89 ? 8.938 -9.432 3.044 1.00 66.38 89 ARG A N 1
ATOM 679 C 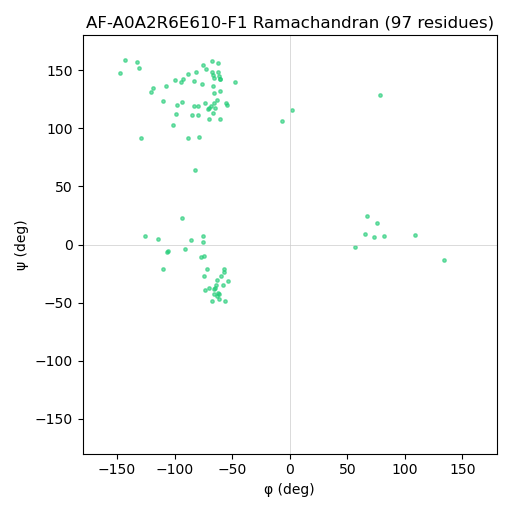CA . ARG A 1 89 ? 10.298 -9.575 3.573 1.00 66.38 89 ARG A CA 1
ATOM 680 C C . ARG A 1 89 ? 11.181 -8.468 3.005 1.00 66.38 89 ARG A C 1
ATOM 682 O O . ARG A 1 89 ? 10.982 -8.040 1.871 1.00 66.38 89 ARG A O 1
ATOM 689 N N . VAL A 1 90 ? 12.143 -8.004 3.797 1.00 62.97 90 VAL A N 1
ATOM 690 C CA . VAL A 1 90 ? 13.199 -7.114 3.303 1.00 62.97 90 VAL A CA 1
ATOM 691 C C . VAL A 1 90 ? 14.041 -7.922 2.316 1.00 62.97 90 VAL A C 1
ATOM 693 O O . VAL A 1 90 ? 14.538 -8.990 2.668 1.00 62.97 90 VAL A O 1
ATOM 696 N N . TRP A 1 91 ? 14.142 -7.458 1.072 1.00 47.78 91 TRP A N 1
ATOM 697 C CA . TRP A 1 91 ? 15.040 -8.039 0.075 1.00 47.78 91 TRP A CA 1
ATOM 698 C C . TRP A 1 91 ? 16.362 -7.285 0.096 1.00 47.78 91 TRP A C 1
ATOM 700 O O . TRP A 1 91 ? 16.380 -6.072 -0.102 1.00 47.78 91 TRP A O 1
ATOM 710 N N . GLY A 1 92 ? 17.446 -8.026 0.327 1.00 53.69 92 GLY A N 1
ATOM 711 C CA . GLY A 1 92 ? 18.803 -7.497 0.374 1.00 53.69 92 GLY A CA 1
ATOM 712 C C . GLY A 1 92 ? 19.133 -6.792 1.691 1.00 53.69 92 GLY A C 1
ATOM 713 O O . GLY A 1 92 ? 18.427 -5.896 2.154 1.00 53.69 92 GLY A O 1
ATOM 714 N N . THR A 1 93 ? 20.246 -7.185 2.295 1.00 56.44 93 THR A N 1
ATOM 715 C CA . THR A 1 93 ? 20.970 -6.355 3.259 1.00 56.44 93 THR A CA 1
ATOM 716 C C . THR A 1 93 ? 21.858 -5.397 2.474 1.00 56.44 93 THR A C 1
ATOM 718 O O . THR A 1 93 ? 22.453 -5.786 1.473 1.00 56.44 93 THR A O 1
ATOM 721 N N . ARG A 1 94 ? 21.968 -4.140 2.913 1.00 62.16 94 ARG A N 1
ATOM 722 C CA . ARG A 1 94 ? 23.076 -3.295 2.452 1.00 62.16 94 ARG A CA 1
ATOM 723 C C . ARG A 1 94 ? 24.342 -3.830 3.110 1.00 62.16 94 ARG A C 1
ATOM 725 O O . ARG A 1 94 ? 24.431 -3.800 4.337 1.00 62.16 94 ARG A O 1
ATOM 732 N N . GLU A 1 95 ? 25.288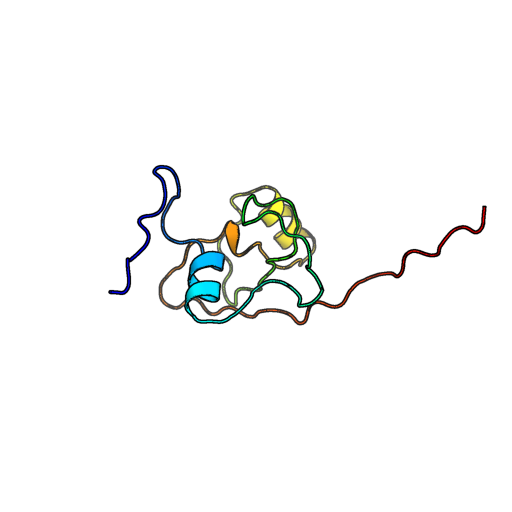 -4.326 2.323 1.00 63.38 95 GLU A N 1
ATOM 733 C CA . GLU A 1 95 ? 26.655 -4.493 2.808 1.00 63.38 95 GLU A CA 1
ATOM 734 C C . GLU A 1 95 ? 27.187 -3.093 3.125 1.00 63.38 95 GLU A C 1
ATOM 736 O O . GLU A 1 95 ? 27.111 -2.184 2.295 1.00 63.38 95 GLU A O 1
ATOM 741 N N . ARG A 1 96 ? 27.647 -2.879 4.361 1.00 60.47 96 ARG A N 1
ATOM 742 C CA . ARG A 1 96 ? 28.421 -1.678 4.664 1.00 60.47 96 ARG A CA 1
ATOM 743 C C . ARG A 1 96 ? 29.760 -1.856 3.961 1.00 60.47 96 ARG A C 1
ATOM 745 O O . ARG A 1 96 ? 30.540 -2.703 4.385 1.00 60.47 96 ARG A O 1
ATOM 752 N N . GLY A 1 97 ? 29.993 -1.099 2.891 1.00 54.94 97 GLY A N 1
ATOM 753 C CA . GLY A 1 97 ? 31.345 -0.905 2.381 1.00 54.94 97 GLY A CA 1
ATOM 754 C C . GLY A 1 97 ? 32.199 -0.393 3.536 1.00 54.94 97 GLY A C 1
ATOM 755 O O . GLY A 1 97 ? 31.833 0.589 4.180 1.00 54.94 97 GLY A O 1
ATOM 756 N N . ASN A 1 98 ? 33.244 -1.137 3.880 1.00 54.62 98 ASN A N 1
ATOM 757 C CA . ASN A 1 98 ? 34.234 -0.695 4.845 1.00 54.62 98 ASN A CA 1
ATOM 758 C C . ASN A 1 98 ? 35.174 0.270 4.113 1.00 54.62 98 ASN A C 1
ATOM 760 O O . ASN A 1 98 ? 36.107 -0.200 3.460 1.00 54.62 98 ASN A O 1
ATOM 764 N N . ASP A 1 99 ? 34.866 1.567 4.182 1.00 53.88 99 ASP A N 1
ATOM 765 C CA . ASP A 1 99 ? 35.793 2.650 3.820 1.00 53.88 99 ASP A CA 1
ATOM 766 C C . ASP A 1 99 ? 36.981 2.703 4.797 1.00 53.88 99 ASP A C 1
ATOM 768 O O . ASP A 1 99 ? 36.763 2.481 6.015 1.00 53.88 99 ASP A O 1
#

Solvent-accessible surface area (backbone atoms only — not comparable to full-atom values): 6537 Å² total; per-residue (Å²): 136,84,79,79,80,78,78,70,94,84,71,73,72,68,27,35,41,55,53,33,48,76,71,73,42,70,50,48,35,95,82,52,85,72,72,56,88,55,74,82,75,59,77,48,39,29,28,42,54,82,77,69,75,83,67,89,45,76,67,36,50,52,13,65,77,69,72,47,53,39,52,25,46,79,35,68,71,59,89,89,71,53,77,45,70,66,89,64,74,87,78,78,79,83,78,78,78,84,127

Secondary structure (DSSP, 8-state):
----PPPPTT--S-BHHHHHHHTT---S-TT-SS--TTSS-SSTTEEEESSPPPP-SHHHHHHHHHTPPEETTTPBP-TT--EE----PPP-PPP----

Foldseek 3Di:
DPDDDDDD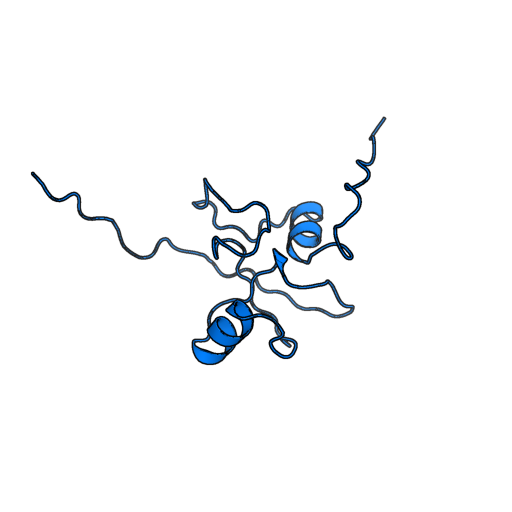PDDPAQFLQNVCVVVVHHLFAPPCPDDPPLPPPRLRNFKDWPDDDDDPDPVSVVCVVVVTGDHSSVHHDDPPIDIGRDNDDDDDDPDPDPD

Radius of gyration: 15.56 Å; Cα contacts (8 Å, |Δi|>4): 109; chains: 1; bounding box: 54×30×38 Å

Nearest PDB structures (foldseek):
  1l5p-assembly3_C  TM=6.555E-01  e=1.257E-01  Trichomonas vaginalis
  8qby-assembly1_G  TM=6.366E-01  e=4.410E-01  Paracoccus denitrificans PD1222

Mean predicted aligned error: 10.3 Å